Protein AF-A0A2V9W5J1-F1 (afdb_monomer_lite)

pLDDT: mean 93.59, std 9.19, range [51.91, 98.69]

Foldseek 3Di:
DDDPVPDDVVVVVVCCVVQPVVVVVVCVVCVVVQVVVVHDDDDRDDDVCVVDPDD

Structure (mmCIF, N/CA/C/O backbone):
data_AF-A0A2V9W5J1-F1
#
_entry.id   AF-A0A2V9W5J1-F1
#
loop_
_atom_site.group_PDB
_atom_site.id
_atom_site.type_symbol
_atom_site.label_atom_id
_atom_site.label_alt_id
_atom_site.label_comp_id
_atom_site.label_asym_id
_atom_site.label_entity_id
_atom_site.label_seq_id
_atom_site.pdbx_PDB_ins_code
_atom_site.Cartn_x
_atom_site.Cartn_y
_atom_site.Cartn_z
_atom_site.occupancy
_atom_site.B_iso_or_equiv
_atom_site.auth_seq_id
_atom_site.auth_comp_id
_atom_site.auth_asym_id
_atom_site.auth_atom_id
_atom_site.pdbx_PDB_model_num
ATOM 1 N N . MET A 1 1 ? 11.707 -1.415 -22.969 1.00 51.91 1 MET A N 1
ATOM 2 C CA . MET A 1 1 ? 12.066 -1.448 -21.536 1.00 51.91 1 MET A CA 1
ATOM 3 C C . MET A 1 1 ? 10.825 -1.954 -20.830 1.00 51.91 1 MET A C 1
ATOM 5 O O . MET A 1 1 ? 9.775 -1.756 -21.412 1.00 51.91 1 MET A O 1
ATOM 9 N N . ASP A 1 2 ? 10.926 -2.653 -19.703 1.00 57.00 2 ASP A N 1
ATOM 10 C CA . ASP A 1 2 ? 9.766 -3.203 -18.964 1.00 57.00 2 ASP A CA 1
ATOM 11 C C . ASP A 1 2 ? 9.335 -4.609 -19.415 1.00 57.00 2 ASP A C 1
ATOM 13 O O . ASP A 1 2 ? 8.306 -4.831 -20.040 1.00 57.00 2 ASP A O 1
ATOM 17 N N . SER A 1 3 ? 10.144 -5.611 -19.073 1.00 78.88 3 SER A N 1
ATOM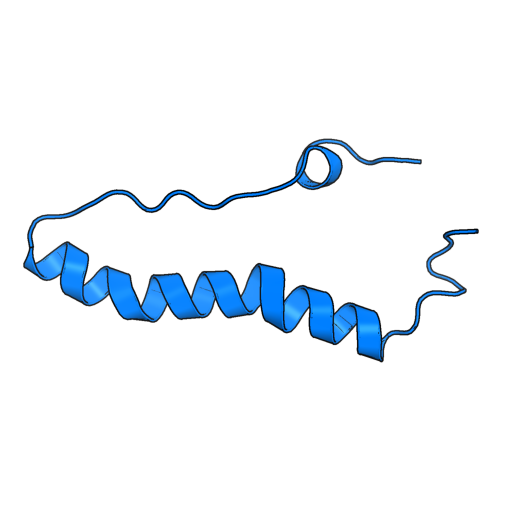 18 C CA . SER A 1 3 ? 9.658 -6.992 -18.998 1.00 78.88 3 SER A CA 1
ATOM 19 C C . SER A 1 3 ? 10.002 -7.549 -17.626 1.00 78.88 3 SER A C 1
ATOM 21 O O . SER A 1 3 ? 11.062 -7.226 -17.090 1.00 78.88 3 SER A O 1
ATOM 23 N N . VAL A 1 4 ? 9.155 -8.435 -17.093 1.00 86.25 4 VAL A N 1
ATOM 24 C CA . VAL A 1 4 ? 9.442 -9.216 -15.873 1.00 86.25 4 VAL A CA 1
ATOM 25 C C . VAL A 1 4 ? 10.826 -9.880 -15.944 1.00 86.25 4 VAL A C 1
ATOM 27 O O . VAL A 1 4 ? 11.500 -10.019 -14.931 1.00 86.25 4 VAL A O 1
ATOM 30 N N . ALA A 1 5 ? 11.296 -10.225 -17.150 1.00 91.25 5 ALA A N 1
ATOM 31 C CA . ALA A 1 5 ? 12.612 -10.819 -17.375 1.00 91.25 5 ALA A CA 1
ATOM 32 C C . ALA A 1 5 ? 13.800 -9.901 -17.019 1.00 91.25 5 ALA A C 1
ATOM 34 O O . ALA A 1 5 ? 14.922 -10.385 -16.912 1.00 91.25 5 ALA A O 1
ATOM 35 N N . GLN A 1 6 ? 13.577 -8.593 -16.867 1.00 90.88 6 GLN A N 1
ATOM 36 C CA . GLN A 1 6 ? 14.606 -7.597 -16.545 1.00 90.88 6 GLN A CA 1
ATOM 37 C C . GLN A 1 6 ? 14.371 -6.914 -15.191 1.00 90.88 6 GLN A C 1
ATOM 39 O O . GLN A 1 6 ? 15.150 -6.045 -14.807 1.00 90.88 6 GLN A O 1
ATOM 44 N N . THR A 1 7 ? 13.302 -7.273 -14.478 1.00 90.12 7 THR A N 1
ATOM 45 C CA . THR A 1 7 ? 12.990 -6.692 -13.173 1.00 90.12 7 THR A CA 1
ATOM 46 C C . THR A 1 7 ? 13.994 -7.172 -12.131 1.00 90.12 7 THR A C 1
ATOM 48 O O . THR A 1 7 ? 14.148 -8.374 -11.919 1.00 90.12 7 THR A O 1
ATOM 51 N N . ASP A 1 8 ? 14.642 -6.233 -11.442 1.00 94.50 8 ASP A N 1
ATOM 52 C CA . ASP A 1 8 ? 15.386 -6.554 -10.228 1.00 94.50 8 ASP A CA 1
ATOM 53 C C . ASP A 1 8 ? 14.402 -6.972 -9.129 1.00 94.50 8 ASP A C 1
ATOM 55 O O . ASP A 1 8 ? 13.536 -6.198 -8.709 1.00 94.50 8 ASP A O 1
ATOM 59 N N . LEU A 1 9 ? 14.529 -8.219 -8.679 1.00 95.25 9 LEU A N 1
ATOM 60 C CA . LEU A 1 9 ? 13.665 -8.772 -7.647 1.00 95.25 9 LE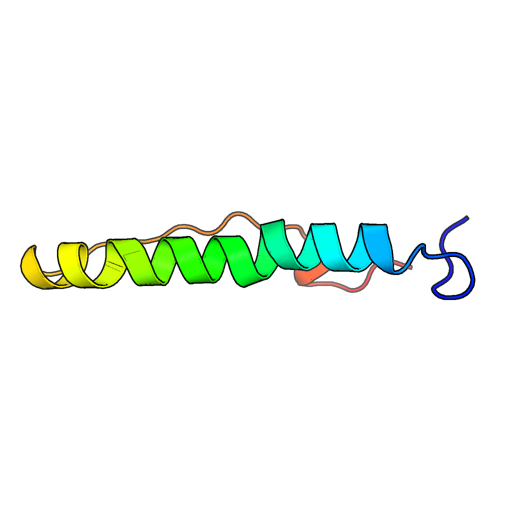U A CA 1
ATOM 61 C C . LEU A 1 9 ? 13.816 -8.018 -6.331 1.00 95.25 9 LEU A C 1
ATOM 63 O O . LEU A 1 9 ? 12.809 -7.810 -5.662 1.00 95.25 9 LEU A O 1
ATOM 67 N N . GLN A 1 10 ? 15.020 -7.564 -5.976 1.00 96.94 10 GLN A N 1
ATOM 68 C CA . GLN A 1 10 ? 15.229 -6.847 -4.722 1.00 96.94 10 GLN A CA 1
ATOM 69 C C . GLN A 1 10 ? 14.462 -5.519 -4.719 1.00 96.94 10 GLN A C 1
ATOM 71 O O . GLN A 1 10 ? 13.679 -5.263 -3.805 1.00 96.94 10 GLN A O 1
ATOM 76 N N . ALA A 1 11 ? 14.590 -4.733 -5.790 1.00 95.44 11 ALA A N 1
ATOM 77 C CA . ALA A 1 11 ? 13.801 -3.518 -5.971 1.00 95.44 11 ALA A CA 1
ATOM 78 C C . ALA A 1 11 ? 12.285 -3.800 -5.976 1.00 95.44 11 ALA A C 1
ATOM 80 O O . ALA A 1 11 ? 11.505 -3.050 -5.391 1.00 95.44 11 ALA A O 1
ATOM 81 N N . CYS A 1 12 ? 11.847 -4.901 -6.598 1.00 95.50 12 CYS A N 1
ATOM 82 C CA . CYS A 1 12 ? 10.442 -5.313 -6.572 1.00 95.50 12 CYS A CA 1
ATOM 83 C C . CYS A 1 12 ? 9.961 -5.607 -5.140 1.00 95.50 12 CYS A C 1
ATOM 85 O O . CYS A 1 12 ? 8.913 -5.109 -4.728 1.00 95.50 12 CYS A O 1
ATOM 87 N N . HIS A 1 13 ? 10.739 -6.354 -4.353 1.00 97.81 13 HIS A N 1
ATOM 88 C CA . HIS A 1 13 ? 10.429 -6.620 -2.950 1.00 97.81 13 HIS A CA 1
ATOM 89 C C . HIS A 1 13 ? 10.307 -5.324 -2.147 1.00 97.81 13 HIS A C 1
ATOM 91 O O . HIS A 1 13 ? 9.320 -5.151 -1.441 1.00 97.81 13 HIS A O 1
ATOM 97 N N . GLU A 1 14 ? 11.232 -4.378 -2.309 1.00 98.12 14 GLU A N 1
ATOM 98 C CA . GLU A 1 14 ? 11.193 -3.082 -1.615 1.00 98.12 14 GLU A CA 1
ATOM 99 C C . GLU A 1 14 ? 9.930 -2.267 -1.939 1.00 98.12 14 GLU A C 1
ATOM 101 O O . GLU A 1 14 ? 9.338 -1.637 -1.052 1.00 98.12 14 GLU A O 1
ATOM 106 N N . LEU A 1 15 ? 9.460 -2.327 -3.192 1.00 96.44 15 LEU A N 1
ATOM 107 C CA . LEU A 1 15 ? 8.192 -1.715 -3.592 1.00 96.44 15 LEU A CA 1
ATOM 108 C C . LEU A 1 15 ? 6.998 -2.356 -2.873 1.00 96.44 15 LEU A C 1
ATOM 110 O O . LEU A 1 15 ? 6.110 -1.632 -2.422 1.00 96.44 15 LEU A O 1
ATOM 114 N N . PHE A 1 16 ? 6.957 -3.685 -2.749 1.00 97.56 16 PHE A N 1
ATOM 115 C CA . PHE A 1 16 ? 5.880 -4.382 -2.036 1.00 97.56 16 PHE A CA 1
ATOM 116 C C . PHE A 1 16 ? 5.948 -4.174 -0.520 1.00 97.56 16 PHE A C 1
ATOM 118 O O . PHE A 1 16 ? 4.911 -3.925 0.102 1.00 97.56 16 PHE A O 1
ATOM 125 N N . GLU A 1 17 ? 7.145 -4.210 0.064 1.00 98.62 17 GLU A N 1
ATOM 126 C CA . GLU A 1 17 ? 7.375 -3.903 1.478 1.00 98.62 17 GLU A CA 1
ATOM 127 C C . GLU A 1 17 ? 6.843 -2.513 1.825 1.00 98.62 17 GLU A C 1
ATOM 129 O O . GLU A 1 17 ? 6.146 -2.349 2.820 1.00 98.62 17 GLU A O 1
ATOM 134 N N . THR A 1 18 ? 7.073 -1.518 0.968 1.00 97.69 18 THR A N 1
ATOM 135 C CA . THR A 1 18 ? 6.599 -0.150 1.216 1.00 97.69 18 THR A CA 1
ATOM 136 C C . THR A 1 18 ? 5.106 0.008 0.916 1.00 97.69 18 THR A C 1
ATOM 138 O O . THR A 1 18 ? 4.324 0.416 1.777 1.00 97.69 18 THR A O 1
ATOM 141 N N . ASN A 1 19 ? 4.689 -0.311 -0.311 1.00 97.50 19 ASN A N 1
ATOM 142 C CA . ASN A 1 19 ? 3.383 0.101 -0.832 1.00 97.50 19 ASN A CA 1
ATOM 143 C C . ASN A 1 19 ? 2.244 -0.838 -0.425 1.00 97.50 19 ASN A C 1
ATOM 145 O O . ASN A 1 19 ? 1.093 -0.412 -0.367 1.00 97.50 19 ASN A O 1
ATOM 149 N N . PHE A 1 20 ? 2.546 -2.111 -0.160 1.00 97.12 20 PHE A N 1
ATOM 150 C CA . PHE A 1 20 ? 1.542 -3.113 0.187 1.00 97.12 20 PHE A CA 1
ATOM 151 C C . PHE A 1 20 ? 1.616 -3.477 1.670 1.00 97.12 20 PHE A C 1
ATOM 153 O O . PHE A 1 20 ? 0.678 -3.203 2.426 1.00 97.12 20 P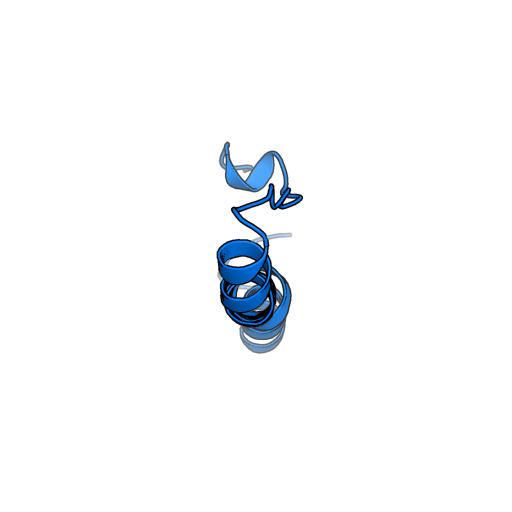HE A O 1
ATOM 160 N N . PHE A 1 21 ? 2.740 -4.045 2.112 1.00 98.50 21 PHE A N 1
ATOM 161 C CA . PHE A 1 21 ? 2.897 -4.488 3.498 1.00 98.50 21 PHE A CA 1
ATOM 162 C C . PHE A 1 21 ? 3.035 -3.313 4.468 1.00 98.50 21 PHE A C 1
ATOM 164 O O . PHE A 1 21 ? 2.455 -3.350 5.553 1.00 98.50 21 PHE A O 1
ATOM 171 N N . GLY A 1 22 ? 3.714 -2.237 4.072 1.00 98.44 22 GLY A N 1
ATOM 172 C CA . GLY A 1 22 ? 3.857 -1.018 4.866 1.00 98.44 22 GLY A CA 1
ATOM 173 C C . GLY A 1 22 ? 2.516 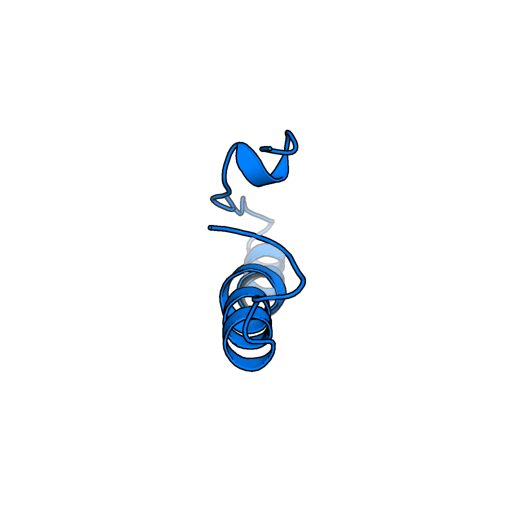-0.332 5.106 1.00 98.44 22 GLY A C 1
ATOM 174 O O . GLY A 1 22 ? 2.176 -0.020 6.249 1.00 98.44 22 GLY A O 1
ATOM 175 N N . ALA A 1 23 ? 1.698 -0.190 4.059 1.00 98.25 23 ALA A N 1
ATOM 176 C CA . ALA A 1 23 ? 0.333 0.320 4.183 1.00 98.25 23 ALA A CA 1
ATOM 177 C C . ALA A 1 23 ? -0.519 -0.558 5.119 1.00 98.25 23 ALA A C 1
ATOM 179 O O . ALA A 1 23 ? -1.186 -0.042 6.018 1.00 98.25 23 ALA A O 1
ATOM 180 N N . MET A 1 24 ? -0.456 -1.887 4.970 1.00 98.50 24 MET A N 1
ATOM 181 C CA . MET A 1 24 ? -1.161 -2.822 5.853 1.00 98.50 24 MET A CA 1
ATOM 182 C C . MET A 1 24 ? -0.705 -2.701 7.311 1.00 98.50 24 MET A C 1
ATOM 184 O O . MET A 1 24 ? -1.542 -2.640 8.210 1.00 98.50 24 MET A O 1
ATOM 188 N N . SER A 1 25 ? 0.603 -2.610 7.539 1.00 98.69 25 SER A N 1
ATOM 189 C CA . SER A 1 25 ? 1.201 -2.459 8.868 1.00 98.69 25 SER A CA 1
ATOM 190 C C . SER A 1 25 ? 0.761 -1.151 9.530 1.00 98.69 25 SER A C 1
ATOM 192 O O . SER A 1 25 ? 0.369 -1.143 10.696 1.00 98.69 25 SER A O 1
ATOM 194 N N . GLY A 1 26 ? 0.737 -0.050 8.772 1.00 98.38 26 GLY A N 1
ATOM 195 C CA . GLY A 1 26 ? 0.215 1.236 9.233 1.00 98.38 26 GLY A CA 1
ATOM 196 C C . GLY A 1 26 ? -1.257 1.152 9.637 1.00 98.38 26 GLY A C 1
ATOM 197 O O . GLY A 1 26 ? -1.624 1.600 10.723 1.00 98.38 26 GLY A O 1
ATOM 198 N N . MET A 1 27 ? -2.093 0.510 8.812 1.00 98.62 27 MET A N 1
ATOM 199 C CA . MET A 1 27 ? -3.500 0.269 9.146 1.00 98.62 27 MET A CA 1
ATOM 200 C C . MET A 1 27 ? -3.645 -0.568 10.424 1.00 98.62 27 MET A C 1
ATOM 202 O O . MET A 1 27 ? -4.397 -0.186 11.319 1.00 98.62 27 MET A O 1
ATOM 206 N N . GLN A 1 28 ? -2.904 -1.671 10.553 1.00 98.62 28 GLN A N 1
ATOM 207 C CA . GLN A 1 28 ? -2.929 -2.523 11.748 1.00 98.62 28 GLN A CA 1
ATOM 208 C C . GLN A 1 28 ? -2.539 -1.762 13.020 1.00 98.62 28 GLN A C 1
ATOM 210 O O . GLN A 1 28 ? -3.116 -2.015 14.076 1.00 98.62 28 GLN A O 1
ATOM 215 N N . ALA A 1 29 ? -1.608 -0.8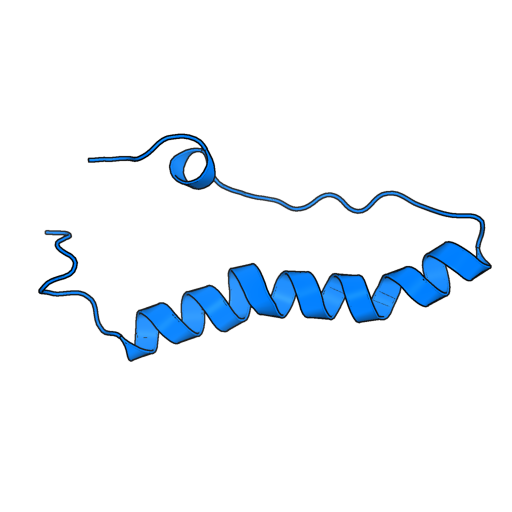11 12.923 1.00 98.62 29 ALA A N 1
ATOM 216 C CA . ALA A 1 29 ? -1.191 0.005 14.056 1.00 98.62 29 ALA A CA 1
ATOM 217 C C . ALA A 1 29 ? -2.278 0.996 14.516 1.00 98.62 29 ALA A C 1
ATOM 219 O O . ALA A 1 29 ? -2.445 1.206 15.717 1.00 98.62 29 ALA A O 1
ATOM 220 N N . VAL A 1 30 ? -3.029 1.604 13.588 1.00 98.38 30 VAL A N 1
ATOM 221 C CA . VAL A 1 30 ? -3.992 2.675 13.920 1.00 98.38 30 VAL A CA 1
ATOM 222 C C . VAL A 1 30 ? -5.420 2.183 14.154 1.00 98.38 30 VAL A C 1
ATOM 224 O O . VAL A 1 30 ? -6.143 2.783 14.951 1.00 98.38 30 VAL A O 1
ATOM 227 N N . ILE A 1 31 ? -5.837 1.0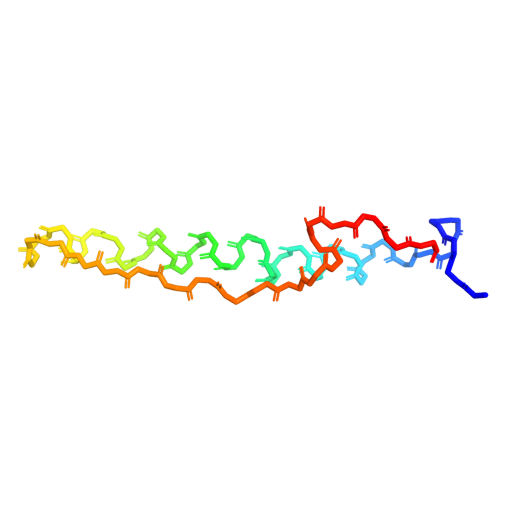85 13.514 1.00 98.56 31 ILE A N 1
ATOM 228 C CA . ILE A 1 31 ? -7.206 0.554 13.617 1.00 98.56 31 ILE A CA 1
ATOM 229 C C . ILE A 1 31 ? -7.642 0.308 15.073 1.00 98.56 31 ILE A C 1
ATOM 231 O O . ILE A 1 31 ? -8.751 0.728 15.410 1.00 98.56 31 ILE A O 1
ATOM 235 N N . PRO A 1 32 ? -6.826 -0.292 15.967 1.00 98.62 32 PRO A N 1
ATOM 236 C CA . PRO A 1 32 ? -7.232 -0.500 17.358 1.00 98.62 32 PRO A CA 1
ATOM 237 C C . PRO A 1 32 ? -7.573 0.808 18.086 1.00 98.62 32 PRO A C 1
ATOM 239 O O . PRO A 1 32 ? -8.528 0.858 18.860 1.00 98.62 32 PRO A O 1
ATOM 242 N N . VAL A 1 33 ? -6.831 1.885 17.809 1.00 98.56 33 VAL A N 1
ATOM 243 C CA . VAL A 1 33 ? -7.091 3.214 18.384 1.00 98.56 33 VAL A CA 1
ATOM 244 C C . VAL A 1 33 ? -8.372 3.811 17.800 1.00 98.56 33 VAL A C 1
ATOM 246 O O . VAL A 1 33 ? -9.213 4.303 18.548 1.00 98.56 33 VAL A O 1
ATOM 249 N N . MET A 1 34 ? -8.569 3.713 16.482 1.00 98.69 34 MET A N 1
ATOM 250 C CA . MET A 1 34 ? -9.797 4.178 15.822 1.00 98.69 34 MET A CA 1
ATOM 251 C C . MET A 1 34 ? -11.037 3.456 16.365 1.00 98.69 34 MET A C 1
ATOM 253 O O . MET A 1 34 ? -12.060 4.088 16.608 1.00 98.69 34 MET A O 1
ATOM 257 N N . GLN A 1 35 ? -10.947 2.144 16.613 1.00 98.38 35 GLN A N 1
ATOM 258 C CA . GLN A 1 35 ? -12.027 1.356 17.218 1.00 98.38 35 GLN A CA 1
ATOM 259 C C . GLN A 1 35 ? -12.389 1.859 18.620 1.00 98.38 35 GLN A C 1
ATOM 261 O O . GLN A 1 35 ? -13.571 2.030 18.915 1.00 98.38 35 GLN A O 1
ATOM 266 N N . GLN A 1 36 ? -11.393 2.159 19.463 1.00 98.56 36 GLN A N 1
ATOM 267 C CA . GLN A 1 36 ? -11.619 2.737 20.797 1.00 98.56 36 GLN A CA 1
ATOM 268 C C . GLN A 1 36 ? -12.294 4.116 20.736 1.00 98.56 36 GLN A C 1
ATOM 270 O O . GLN A 1 36 ? -13.027 4.483 21.650 1.00 98.56 36 GLN A O 1
ATOM 275 N N . GLN A 1 37 ? -12.080 4.864 19.652 1.00 98.31 37 GLN A N 1
ATOM 276 C CA . GLN A 1 37 ? -12.677 6.182 19.413 1.00 98.31 37 GLN A CA 1
ATOM 277 C C . GLN A 1 37 ? -14.068 6.121 18.752 1.00 98.31 37 GLN A C 1
ATOM 279 O O . GLN A 1 37 ? -14.655 7.163 18.471 1.00 98.31 37 GLN A O 1
ATOM 284 N N . GLY A 1 38 ? -14.619 4.922 18.520 1.00 98.25 38 GLY A N 1
ATOM 285 C CA . GLY A 1 38 ? -15.928 4.733 17.881 1.00 98.25 38 GLY A CA 1
ATOM 286 C C . GLY A 1 38 ? -15.888 4.631 16.351 1.00 98.25 38 GLY A C 1
ATOM 287 O O . GLY A 1 38 ? -16.941 4.546 15.723 1.00 98.25 38 GLY A O 1
ATOM 288 N N . GLY A 1 39 ? -14.697 4.596 15.749 1.00 97.75 39 GLY A N 1
ATOM 289 C CA . GLY A 1 39 ? -14.473 4.391 14.318 1.00 97.75 39 GLY A CA 1
ATOM 290 C C . GLY A 1 39 ? -13.692 5.522 13.645 1.00 97.75 39 GLY A C 1
ATOM 291 O O . GLY A 1 39 ? -13.256 6.482 14.271 1.00 97.75 39 GLY A O 1
ATOM 292 N N . GLY A 1 40 ? -13.506 5.395 12.332 1.00 97.38 40 GLY A N 1
ATOM 293 C CA . GLY A 1 40 ? -12.875 6.409 11.490 1.00 97.38 40 GLY A CA 1
ATOM 294 C C . GLY A 1 40 ? -12.677 5.912 10.058 1.00 97.38 40 GLY A C 1
ATOM 295 O O . GLY A 1 40 ? -13.015 4.773 9.741 1.00 97.38 40 GLY A O 1
ATOM 296 N N . THR A 1 41 ? -12.118 6.762 9.195 1.00 98.25 41 THR A N 1
ATOM 297 C CA . THR A 1 41 ? -11.896 6.446 7.773 1.00 98.25 41 THR A CA 1
ATOM 298 C C . THR A 1 41 ? -10.405 6.436 7.450 1.00 98.25 41 THR A C 1
ATOM 300 O O . THR A 1 41 ? -9.705 7.394 7.765 1.00 98.25 41 THR A O 1
ATOM 303 N N . ILE A 1 42 ? -9.936 5.376 6.787 1.00 98.19 42 ILE A N 1
ATOM 304 C CA . ILE A 1 42 ? -8.594 5.294 6.195 1.00 98.19 42 ILE A CA 1
ATOM 305 C C . ILE A 1 42 ? -8.732 5.481 4.684 1.00 98.19 42 ILE A C 1
ATOM 307 O O . ILE A 1 42 ? -9.546 4.808 4.053 1.00 98.19 42 ILE A O 1
ATOM 311 N N . ILE A 1 43 ? -7.934 6.378 4.103 1.00 97.62 43 ILE A N 1
ATOM 312 C CA . ILE A 1 43 ? -7.903 6.632 2.658 1.00 97.62 43 ILE A CA 1
ATOM 313 C C . ILE A 1 43 ? -6.537 6.195 2.128 1.00 97.62 43 ILE A C 1
ATOM 315 O O . ILE A 1 43 ? -5.540 6.883 2.333 1.00 97.62 43 ILE A O 1
ATOM 319 N N . ASN A 1 44 ? -6.496 5.050 1.445 1.00 96.88 44 ASN A N 1
ATOM 320 C CA . ASN A 1 44 ? -5.293 4.585 0.757 1.00 96.88 44 ASN A CA 1
ATOM 321 C C . ASN A 1 44 ? -5.177 5.262 -0.610 1.00 96.88 44 ASN A C 1
ATOM 323 O O . ASN A 1 44 ? -6.140 5.296 -1.377 1.00 96.88 44 ASN A O 1
ATOM 327 N N . ILE A 1 45 ? -3.985 5.762 -0.927 1.00 95.56 45 ILE A N 1
ATOM 328 C CA . ILE A 1 45 ? -3.680 6.318 -2.244 1.00 95.56 45 ILE A CA 1
ATOM 329 C C . ILE A 1 45 ? -3.080 5.210 -3.107 1.00 95.56 45 ILE A C 1
ATOM 331 O O . ILE A 1 45 ? -2.119 4.559 -2.708 1.00 95.56 45 ILE A O 1
ATOM 335 N N . SER A 1 46 ? -3.664 4.993 -4.283 1.00 94.19 46 SER A N 1
ATOM 336 C CA . SER A 1 46 ? -3.225 3.988 -5.254 1.00 94.19 46 SER A CA 1
ATOM 337 C C . SER A 1 46 ? -3.048 4.624 -6.637 1.00 94.19 46 SER A C 1
ATOM 339 O O . SER A 1 46 ? -3.196 5.834 -6.806 1.00 94.19 46 SER A O 1
ATOM 341 N N . SER A 1 47 ? -2.725 3.805 -7.632 1.00 93.38 47 SER A N 1
ATOM 342 C CA . SER A 1 47 ? -2.559 4.198 -9.029 1.00 93.38 47 SER A CA 1
ATOM 343 C C . SER A 1 47 ? -3.632 3.558 -9.911 1.00 93.38 47 SER A C 1
ATOM 345 O O . SER A 1 47 ? -4.119 2.465 -9.620 1.00 93.38 47 SER A O 1
ATOM 347 N N . VAL A 1 48 ? -3.941 4.196 -11.046 1.00 94.75 48 VAL A N 1
ATOM 348 C CA . VAL A 1 48 ? -4.785 3.615 -12.109 1.00 94.75 48 VAL A CA 1
ATOM 349 C C . VAL A 1 48 ? -4.230 2.264 -12.572 1.00 94.75 48 VAL A C 1
ATOM 351 O O . VAL A 1 48 ? -5.005 1.349 -12.838 1.00 94.75 48 VAL A O 1
ATOM 354 N N . ALA A 1 49 ? -2.903 2.106 -12.571 1.00 91.12 49 ALA A N 1
ATOM 355 C CA . ALA A 1 49 ? -2.223 0.855 -12.912 1.00 91.12 49 ALA A CA 1
ATOM 356 C C . ALA A 1 49 ? -2.560 -0.313 -11.962 1.00 91.12 49 ALA A C 1
ATOM 358 O O . ALA A 1 49 ? -2.415 -1.472 -12.332 1.00 91.12 49 ALA A O 1
ATOM 359 N N . GLY A 1 50 ? -3.021 -0.025 -10.738 1.00 88.44 50 GLY A N 1
ATOM 360 C CA . GLY A 1 50 ? -3.509 -1.043 -9.802 1.00 88.44 50 GLY A CA 1
ATOM 361 C C . GLY A 1 50 ? -4.943 -1.499 -10.088 1.00 88.44 50 GLY A C 1
ATOM 362 O O . GLY A 1 50 ? -5.384 -2.507 -9.544 1.00 88.44 50 GLY A O 1
ATOM 363 N N . HIS A 1 51 ? -5.675 -0.763 -10.926 1.00 91.38 51 HIS A N 1
ATOM 364 C CA . HIS A 1 51 ? -7.043 -1.087 -11.326 1.00 91.38 51 HIS A CA 1
ATOM 365 C C . HIS A 1 51 ? -7.119 -1.650 -12.748 1.00 91.38 51 HIS A C 1
ATOM 367 O O . HIS A 1 51 ? -7.927 -2.534 -13.022 1.00 91.38 51 HIS A O 1
ATOM 373 N N . ILE A 1 52 ? -6.281 -1.138 -13.650 1.00 92.94 52 ILE A N 1
ATOM 374 C CA . ILE A 1 52 ? -6.265 -1.503 -15.064 1.00 92.94 52 ILE A CA 1
ATOM 375 C C . ILE A 1 52 ? -4.828 -1.889 -15.434 1.00 92.94 52 ILE A C 1
ATOM 377 O O . ILE A 1 52 ? -3.931 -1.065 -15.237 1.00 92.94 52 ILE A O 1
ATOM 381 N N . PRO A 1 53 ? -4.595 -3.098 -15.982 1.00 84.94 53 PRO A N 1
ATOM 382 C CA . PRO A 1 53 ? -3.276 -3.489 -16.461 1.00 84.94 53 PRO A CA 1
ATOM 383 C C . PRO A 1 53 ? -2.778 -2.512 -17.526 1.00 84.94 53 PRO A C 1
ATOM 385 O O . PRO A 1 53 ? -3.505 -2.193 -18.470 1.00 84.94 53 PRO A O 1
ATOM 388 N N . LEU A 1 54 ? -1.540 -2.049 -17.374 1.00 80.56 54 LEU A N 1
ATOM 389 C CA . LEU A 1 54 ? -0.852 -1.250 -18.384 1.00 80.56 54 LEU A CA 1
ATOM 390 C C . LEU A 1 54 ? 0.070 -2.165 -19.211 1.00 80.56 54 LEU A C 1
ATOM 392 O O . LEU A 1 54 ? 0.607 -3.119 -18.642 1.00 80.56 54 LEU A O 1
ATOM 396 N N . PRO A 1 55 ? 0.189 -1.926 -20.530 1.00 76.31 55 PRO A N 1
ATOM 397 C CA . PRO A 1 55 ? 1.057 -2.700 -21.415 1.00 76.31 55 PRO A CA 1
ATOM 398 C C . PRO A 1 55 ? 2.545 -2.494 -21.125 1.00 76.31 55 PRO A C 1
ATOM 400 O O . PRO A 1 55 ? 2.909 -1.397 -20.642 1.00 76.31 55 PRO A O 1
#

Sequence (55 aa):
MDSVAQTDLQACHELFETNFFGAMSGMQAVIPVMQQQGGGTIINISSVAGHIPLP

Secondary structure (DSSP, 8-state):
---GGG--HHHHHHHHIIIIIIHHHHHHHHHHHHHHTT---------GGGTS---

Radius of gyration: 15.69 Å; chains: 1; bounding box: 31×18×42 Å